Protein AF-A0A9C7ULP9-F1 (afdb_monomer)

Structure (mmCIF, N/CA/C/O backbone):
data_AF-A0A9C7ULP9-F1
#
_entry.id   AF-A0A9C7ULP9-F1
#
loop_
_atom_site.group_PDB
_atom_site.id
_atom_site.type_symbol
_atom_site.label_atom_id
_atom_site.label_alt_id
_atom_site.label_comp_id
_atom_site.label_asym_id
_atom_site.label_entity_id
_atom_site.label_seq_id
_atom_site.pdbx_PDB_ins_code
_atom_site.Cartn_x
_atom_site.Cartn_y
_atom_site.Cartn_z
_atom_site.occupancy
_atom_site.B_iso_or_equiv
_atom_site.auth_seq_id
_atom_site.auth_comp_id
_atom_site.auth_asym_id
_atom_site.auth_atom_id
_atom_site.pdbx_PDB_model_num
ATOM 1 N N . MET A 1 1 ? 10.256 -1.005 5.251 1.00 39.84 1 MET A N 1
ATOM 2 C CA . MET A 1 1 ? 11.175 -0.107 5.990 1.00 39.84 1 MET A CA 1
ATOM 3 C C . MET A 1 1 ? 10.651 0.086 7.408 1.00 39.84 1 MET A C 1
ATOM 5 O O . MET A 1 1 ? 9.670 0.788 7.594 1.00 39.84 1 MET A O 1
ATOM 9 N N . THR A 1 2 ? 11.246 -0.580 8.395 1.00 30.61 2 THR A N 1
ATOM 10 C CA . THR A 1 2 ? 10.875 -0.453 9.812 1.00 30.61 2 THR A CA 1
ATOM 11 C C . THR A 1 2 ? 11.780 0.570 10.491 1.00 30.61 2 THR A C 1
ATOM 13 O O . THR A 1 2 ? 12.899 0.259 10.884 1.00 30.61 2 THR A O 1
ATOM 16 N N . GLN A 1 3 ? 11.283 1.796 10.651 1.00 33.06 3 GLN A N 1
ATOM 17 C CA . GLN A 1 3 ? 11.663 2.616 11.799 1.00 33.06 3 GLN A CA 1
ATOM 18 C C . GLN A 1 3 ? 10.772 2.136 12.946 1.00 33.06 3 GLN A C 1
ATOM 20 O O . GLN A 1 3 ? 9.559 2.332 12.912 1.00 33.06 3 GLN A O 1
ATOM 25 N N . ARG A 1 4 ? 11.339 1.422 13.921 1.00 40.06 4 ARG A N 1
ATOM 26 C CA . ARG A 1 4 ? 10.605 1.008 15.124 1.00 40.06 4 ARG A CA 1
ATOM 27 C C . ARG A 1 4 ? 10.470 2.231 16.042 1.00 40.06 4 ARG A C 1
ATOM 29 O O . ARG A 1 4 ? 11.153 2.329 17.053 1.00 40.06 4 ARG A O 1
ATOM 36 N N . LYS A 1 5 ? 9.597 3.177 15.689 1.00 41.69 5 LYS A N 1
ATOM 37 C CA . LYS A 1 5 ? 8.922 3.982 16.712 1.00 41.69 5 LYS A CA 1
ATOM 38 C C . LYS A 1 5 ? 7.749 3.140 17.205 1.00 41.69 5 LYS A C 1
ATOM 40 O O . LYS A 1 5 ? 7.031 2.540 16.411 1.00 41.69 5 LYS A O 1
ATOM 45 N N . TYR A 1 6 ? 7.660 2.982 18.517 1.00 42.09 6 TYR A N 1
ATOM 46 C CA . TYR A 1 6 ? 6.596 2.260 19.205 1.00 42.09 6 TYR A CA 1
ATOM 47 C C . TYR A 1 6 ? 5.229 2.773 18.714 1.00 42.09 6 TYR A C 1
ATOM 49 O O . TYR A 1 6 ? 5.043 3.980 18.659 1.00 42.09 6 TYR A O 1
ATOM 57 N N . PHE A 1 7 ? 4.314 1.879 18.319 1.00 52.38 7 PHE A N 1
ATOM 58 C CA . PHE A 1 7 ? 2.943 2.215 17.905 1.00 52.38 7 PHE A CA 1
ATOM 59 C C . PHE A 1 7 ? 2.024 1.982 19.119 1.00 52.38 7 PHE A C 1
ATOM 61 O O . PHE A 1 7 ? 1.620 0.834 19.341 1.00 52.38 7 PHE A O 1
ATOM 68 N N . PRO A 1 8 ? 1.708 2.991 19.950 1.00 41.25 8 PRO A N 1
ATOM 69 C CA . PRO A 1 8 ? 0.822 2.791 21.088 1.00 41.25 8 PRO A CA 1
ATOM 70 C C . PRO A 1 8 ? -0.604 2.622 20.544 1.00 41.25 8 PRO A C 1
ATOM 72 O O . PRO A 1 8 ? -1.183 3.565 20.021 1.00 41.25 8 PRO A O 1
ATOM 75 N N . GLY A 1 9 ? -1.146 1.401 20.595 1.00 49.25 9 GLY A N 1
ATOM 76 C CA . GLY A 1 9 ? -2.515 1.089 20.151 1.00 49.25 9 GLY A CA 1
ATOM 77 C C . GLY A 1 9 ? -2.625 -0.046 19.128 1.00 49.25 9 GLY A C 1
ATOM 78 O O . GLY A 1 9 ? -3.671 -0.684 19.033 1.00 49.25 9 GLY A O 1
ATOM 79 N N . ALA A 1 10 ? -1.541 -0.389 18.426 1.00 51.56 10 ALA A N 1
ATOM 80 C CA . ALA A 1 10 ? -1.530 -1.562 17.555 1.00 51.56 10 ALA A CA 1
ATOM 81 C C . ALA A 1 10 ? -1.484 -2.839 18.413 1.00 51.56 10 ALA A C 1
ATOM 83 O O . ALA A 1 10 ? -0.463 -3.127 19.046 1.00 51.56 10 ALA A O 1
ATOM 84 N N . ARG A 1 11 ? -2.572 -3.625 18.452 1.00 51.94 11 ARG A N 1
ATOM 85 C CA . ARG A 1 11 ? -2.555 -4.961 19.083 1.00 51.94 11 ARG A CA 1
ATOM 86 C C . ARG A 1 11 ? -1.383 -5.770 18.509 1.00 51.94 11 ARG A C 1
ATOM 88 O O . ARG A 1 11 ? -1.159 -5.751 17.302 1.00 51.94 11 ARG A O 1
ATOM 95 N N . ARG A 1 12 ? -0.632 -6.483 19.364 1.00 49.19 12 ARG A N 1
ATOM 96 C CA . ARG A 1 12 ? 0.573 -7.270 18.994 1.00 49.19 12 ARG A CA 1
ATOM 97 C C . ARG A 1 12 ? 0.358 -8.220 17.803 1.00 49.19 12 ARG A C 1
ATOM 99 O O . ARG A 1 12 ? 1.307 -8.514 17.085 1.00 49.19 12 ARG A O 1
ATOM 106 N N . GLU A 1 13 ? -0.882 -8.638 17.583 1.00 48.69 13 GLU A N 1
ATOM 107 C CA . GLU A 1 13 ? -1.356 -9.505 16.497 1.00 48.69 13 GLU A CA 1
ATOM 108 C C . GLU A 1 13 ? -1.268 -8.854 15.100 1.00 48.69 13 GLU A C 1
ATOM 110 O O . GLU A 1 13 ? -1.199 -9.547 14.090 1.00 48.69 13 GLU A O 1
ATOM 115 N N . PHE A 1 14 ? -1.189 -7.520 15.018 1.00 51.31 14 PHE A N 1
ATOM 116 C CA . PHE A 1 14 ? -1.169 -6.763 13.761 1.00 51.31 14 PHE A CA 1
ATOM 117 C C . PHE A 1 14 ? 0.015 -7.119 12.843 1.00 51.31 14 PHE A C 1
ATOM 119 O O . PHE A 1 14 ? -0.134 -7.180 11.622 1.00 51.31 14 PHE A O 1
ATOM 126 N N . TRP A 1 15 ? 1.181 -7.429 13.418 1.00 50.81 15 TRP A N 1
ATOM 127 C CA . TRP A 1 15 ? 2.384 -7.776 12.651 1.00 50.81 15 TRP A CA 1
ATOM 128 C C . TRP A 1 15 ? 2.279 -9.112 11.909 1.00 50.81 15 TRP A C 1
ATOM 130 O O . TRP A 1 15 ? 3.093 -9.367 11.029 1.00 50.81 15 TRP A O 1
ATOM 140 N N . GLN A 1 16 ? 1.290 -9.953 12.227 1.00 52.12 16 GLN A N 1
ATOM 141 C CA . GLN A 1 16 ? 1.095 -11.242 11.556 1.00 52.12 16 GLN A CA 1
ATOM 142 C C . GLN A 1 16 ? 0.440 -11.100 10.173 1.00 52.12 16 GLN A C 1
ATOM 144 O O . GLN A 1 16 ? 0.569 -11.999 9.346 1.00 52.12 16 GLN A O 1
ATOM 149 N N . PHE A 1 17 ? -0.224 -9.971 9.898 1.00 49.72 17 PHE A N 1
ATOM 150 C CA . PHE A 1 17 ? -0.858 -9.696 8.601 1.00 49.72 17 PHE A CA 1
ATOM 151 C C . PHE A 1 17 ? 0.061 -8.956 7.624 1.00 49.72 17 PHE A C 1
ATOM 153 O O . PHE A 1 17 ? -0.179 -8.950 6.415 1.00 49.72 17 PHE A O 1
ATOM 160 N N . VAL A 1 18 ? 1.122 -8.330 8.135 1.00 55.75 18 VAL A N 1
ATOM 161 C CA . 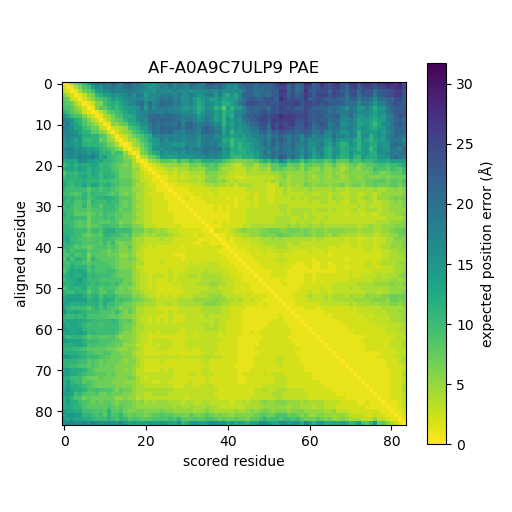VAL A 1 18 ? 2.114 -7.639 7.314 1.00 55.75 18 VAL A CA 1
ATOM 162 C C . VAL A 1 18 ? 3.112 -8.692 6.835 1.00 55.75 18 VAL A C 1
ATOM 164 O O . VAL A 1 18 ? 3.860 -9.243 7.633 1.00 55.75 18 VAL A O 1
ATOM 167 N N . GLY A 1 19 ? 3.059 -9.025 5.543 1.00 63.72 19 GLY A N 1
ATOM 168 C CA . GLY A 1 19 ? 3.886 -10.069 4.931 1.00 63.72 19 GLY A CA 1
ATOM 169 C C . GLY A 1 19 ? 5.385 -9.734 4.865 1.00 63.72 19 GLY A C 1
ATOM 170 O O . GLY A 1 19 ? 5.987 -9.209 5.795 1.00 63.72 19 GLY A O 1
ATOM 171 N N . VAL A 1 20 ? 6.027 -10.057 3.742 1.00 68.44 20 VAL A N 1
ATOM 172 C CA . VAL A 1 20 ? 7.472 -9.834 3.563 1.00 68.44 20 VAL A CA 1
ATOM 173 C C . VAL A 1 20 ? 7.810 -8.339 3.623 1.00 68.44 20 VAL A C 1
ATOM 175 O O . VAL A 1 20 ? 7.210 -7.522 2.924 1.00 68.44 20 VAL A O 1
ATOM 178 N N . PHE A 1 21 ? 8.809 -7.984 4.433 1.00 79.50 21 PHE A N 1
ATOM 179 C CA . PHE A 1 21 ? 9.315 -6.618 4.534 1.00 79.50 21 PHE A CA 1
ATOM 180 C C . PHE A 1 21 ? 10.427 -6.368 3.523 1.00 79.50 21 PHE A C 1
ATOM 182 O O . PHE A 1 21 ? 11.431 -7.075 3.492 1.00 79.50 21 PHE A O 1
ATOM 189 N N . PHE A 1 22 ? 10.283 -5.284 2.763 1.00 80.38 22 PHE A N 1
ATOM 190 C CA . PHE A 1 22 ? 11.316 -4.800 1.857 1.00 80.38 22 PHE A CA 1
ATOM 191 C C . PHE A 1 22 ? 11.906 -3.474 2.348 1.00 80.38 22 PHE A C 1
ATOM 193 O O . PHE A 1 22 ? 11.248 -2.647 3.005 1.00 80.38 22 PHE A O 1
ATOM 200 N N . TYR A 1 23 ? 13.179 -3.274 2.022 1.00 85.69 23 TYR A N 1
ATOM 201 C CA . TYR A 1 23 ? 13.861 -1.993 2.127 1.00 85.69 23 TYR A CA 1
ATOM 202 C C . TYR A 1 23 ? 13.919 -1.357 0.737 1.00 85.69 23 TYR A C 1
ATOM 204 O O . TYR A 1 23 ? 14.256 -2.025 -0.237 1.00 85.69 23 TYR A O 1
ATOM 212 N N . THR A 1 24 ? 13.585 -0.071 0.646 1.00 84.88 24 THR A N 1
ATOM 213 C CA . THR A 1 24 ? 13.700 0.710 -0.590 1.00 84.88 24 THR A CA 1
ATOM 214 C C . THR A 1 24 ? 14.714 1.825 -0.392 1.00 84.88 24 THR A C 1
ATOM 216 O O . THR A 1 24 ? 14.823 2.383 0.698 1.00 84.88 24 THR A O 1
ATOM 219 N N . ARG A 1 25 ? 15.449 2.146 -1.460 1.00 89.44 25 ARG A N 1
ATOM 220 C CA . ARG A 1 25 ? 16.364 3.296 -1.511 1.00 89.44 25 ARG A CA 1
ATOM 221 C C . ARG A 1 25 ? 15.651 4.603 -1.886 1.00 89.44 25 ARG A C 1
ATOM 223 O O . ARG A 1 25 ? 16.284 5.651 -1.890 1.00 89.44 25 ARG A O 1
ATOM 230 N N . GLY A 1 26 ? 14.360 4.543 -2.220 1.00 87.38 26 GLY A N 1
ATOM 231 C CA . GLY A 1 26 ? 13.556 5.714 -2.565 1.00 87.38 26 GLY A CA 1
ATOM 232 C C . GLY A 1 26 ? 13.078 6.495 -1.340 1.00 87.38 26 GLY A C 1
ATOM 233 O O . GLY A 1 26 ? 12.893 5.935 -0.258 1.00 87.38 26 GLY A O 1
ATOM 234 N N . PHE A 1 27 ? 12.835 7.793 -1.526 1.00 91.69 27 PHE A N 1
ATOM 235 C CA . PHE 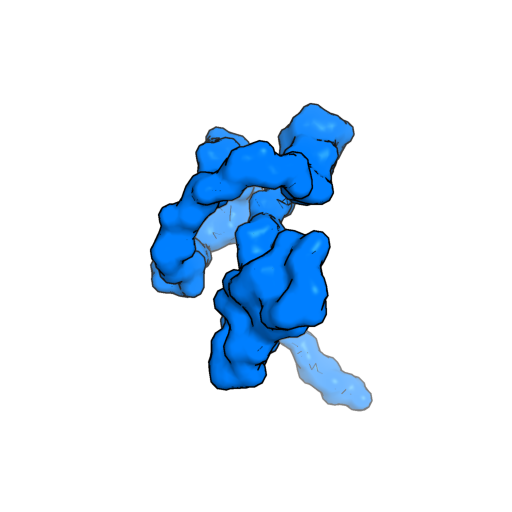A 1 27 ? 12.154 8.608 -0.525 1.00 91.69 27 PHE A CA 1
ATOM 236 C C . PHE A 1 27 ? 10.687 8.183 -0.415 1.00 91.69 27 PHE A C 1
ATOM 238 O O . PHE A 1 27 ? 9.989 8.064 -1.418 1.00 91.69 27 PHE A O 1
ATOM 245 N N . LEU A 1 28 ? 10.215 7.975 0.813 1.00 91.81 28 LEU A N 1
ATOM 246 C CA . LEU A 1 28 ? 8.826 7.632 1.097 1.00 91.81 28 LEU A CA 1
ATOM 247 C C . LEU A 1 28 ? 8.162 8.775 1.857 1.00 91.81 28 LEU A C 1
ATOM 249 O O . LEU A 1 28 ? 8.686 9.210 2.882 1.00 91.81 28 LEU A O 1
ATOM 253 N N . GLY A 1 29 ? 6.971 9.193 1.419 1.00 91.75 29 GLY A N 1
ATOM 254 C CA . GLY A 1 29 ? 6.192 10.239 2.097 1.00 91.75 29 GLY A CA 1
ATOM 255 C C . GLY A 1 29 ? 5.923 9.932 3.576 1.00 91.75 29 GLY A C 1
ATOM 256 O O . GLY A 1 29 ? 5.983 10.831 4.408 1.00 91.75 29 GLY A O 1
ATOM 257 N N . GLY A 1 30 ? 5.773 8.647 3.933 1.00 90.50 30 GLY A N 1
ATOM 258 C CA . GLY A 1 30 ? 5.631 8.186 5.322 1.00 90.50 30 GLY A CA 1
ATOM 259 C C . GLY A 1 30 ? 6.757 8.639 6.263 1.00 90.50 30 GLY A C 1
ATOM 260 O O . GLY A 1 30 ? 6.538 8.775 7.462 1.00 90.50 30 GLY A O 1
ATOM 261 N N . ARG A 1 31 ? 7.958 8.929 5.737 1.00 92.00 31 ARG A N 1
ATOM 262 C CA . ARG A 1 31 ? 9.070 9.474 6.530 1.00 92.00 31 ARG A CA 1
ATOM 263 C C . ARG A 1 31 ? 8.726 10.836 7.135 1.00 92.00 31 ARG A C 1
ATOM 265 O O . ARG A 1 31 ? 9.167 11.106 8.245 1.00 92.00 31 ARG A O 1
ATOM 272 N N . VAL A 1 32 ? 8.000 11.689 6.410 1.00 94.50 32 VAL A N 1
ATOM 273 C CA . VAL A 1 32 ? 7.675 13.050 6.867 1.00 94.50 32 VAL A CA 1
ATOM 274 C C . VAL A 1 32 ? 6.815 12.977 8.121 1.00 94.50 32 VAL A C 1
ATOM 276 O O . VAL A 1 32 ? 7.186 13.545 9.140 1.00 94.50 32 VAL A O 1
ATOM 279 N N . PHE A 1 33 ? 5.744 12.188 8.066 1.00 90.88 33 PHE A N 1
ATOM 280 C CA . PHE A 1 33 ? 4.853 11.964 9.198 1.00 90.88 33 PHE A CA 1
ATOM 281 C C . PHE A 1 33 ? 5.585 11.359 10.392 1.00 90.88 33 PHE A C 1
ATOM 283 O O . PHE A 1 33 ? 5.458 11.871 11.478 1.00 90.88 33 PHE A O 1
ATOM 290 N N . VAL A 1 34 ? 6.437 10.346 10.217 1.00 89.94 34 VAL A N 1
ATOM 291 C CA . VAL A 1 34 ? 7.115 9.711 11.370 1.00 89.94 34 VAL A CA 1
ATOM 292 C C . VAL A 1 34 ? 8.158 10.621 12.046 1.00 89.94 34 VAL A C 1
ATOM 294 O O . VAL A 1 34 ? 8.463 10.455 13.236 1.00 89.94 34 VAL A O 1
ATOM 297 N N . LEU A 1 35 ? 8.781 11.525 11.283 1.00 92.12 35 LEU A N 1
ATOM 298 C CA . LEU A 1 35 ? 9.853 12.392 11.783 1.00 92.12 35 LEU A CA 1
ATOM 299 C C . LEU A 1 35 ? 9.351 13.723 12.330 1.00 92.12 35 LEU A C 1
ATOM 301 O O . LEU A 1 35 ? 9.932 14.217 13.293 1.00 92.12 35 LEU A O 1
ATOM 305 N N . TYR A 1 36 ? 8.337 14.300 11.692 1.00 94.88 36 TYR A N 1
ATOM 306 C CA . TYR A 1 36 ? 7.868 15.656 11.976 1.00 94.88 36 TYR A CA 1
ATOM 307 C C . TYR A 1 36 ? 6.456 15.696 12.556 1.00 94.88 36 TYR A C 1
ATOM 309 O O . TYR A 1 36 ? 6.006 16.762 12.959 1.00 94.88 36 TYR A O 1
ATOM 317 N N . ASP A 1 37 ? 5.787 14.551 12.619 1.00 86.88 37 ASP A N 1
ATOM 318 C CA . ASP A 1 37 ? 4.512 14.362 13.290 1.00 86.88 37 ASP A CA 1
ATOM 319 C C . ASP A 1 37 ? 4.656 13.160 14.248 1.00 86.88 37 ASP A C 1
ATOM 321 O O . ASP A 1 37 ? 5.532 12.304 14.077 1.00 86.88 37 ASP A O 1
ATOM 325 N N . ASP A 1 38 ? 3.838 13.059 15.290 1.00 87.38 38 ASP A N 1
ATOM 326 C CA . ASP A 1 38 ? 3.812 11.841 16.124 1.00 87.38 38 ASP A CA 1
ATOM 327 C C . ASP A 1 38 ? 2.872 10.797 15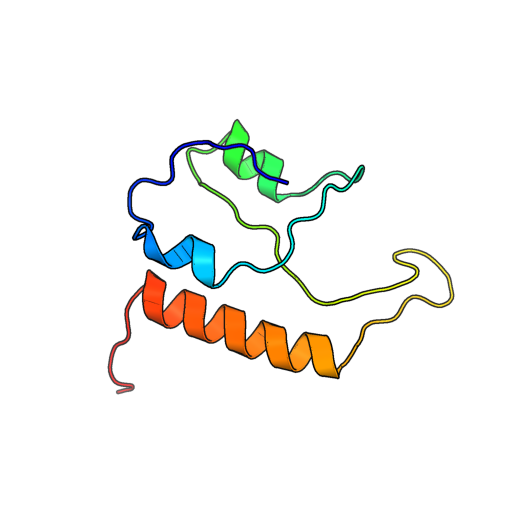.506 1.00 87.38 38 ASP A C 1
ATOM 329 O O . ASP A 1 38 ? 2.086 10.124 16.171 1.00 87.38 38 ASP A O 1
ATOM 333 N N . CYS A 1 39 ? 2.926 10.703 14.176 1.00 88.38 39 CYS A N 1
ATOM 334 C CA . CYS A 1 39 ? 2.012 9.924 13.367 1.00 88.38 39 CYS A CA 1
ATOM 335 C C . CYS A 1 39 ? 2.741 8.700 12.809 1.00 88.38 39 CYS A C 1
ATOM 337 O O . CYS A 1 39 ? 3.585 8.805 11.904 1.00 88.38 39 CYS A O 1
ATOM 339 N N . PRO A 1 40 ? 2.452 7.507 13.342 1.00 88.06 40 PRO A N 1
ATOM 340 C CA . PRO A 1 40 ? 3.139 6.322 12.898 1.00 88.06 40 PRO A CA 1
ATOM 341 C C . PRO A 1 40 ? 2.584 5.881 11.532 1.00 88.06 40 PRO A C 1
ATOM 343 O O . PRO A 1 40 ? 1.377 5.793 11.330 1.00 88.06 40 PRO A O 1
ATOM 346 N N . CYS A 1 41 ? 3.470 5.607 10.570 1.00 86.75 41 CYS A N 1
ATOM 347 C CA . CYS A 1 41 ? 3.078 5.365 9.177 1.00 86.75 41 CYS A CA 1
ATOM 348 C C . CYS A 1 41 ? 3.451 3.974 8.665 1.00 86.75 41 CYS A C 1
ATOM 350 O O . CYS A 1 41 ? 4.551 3.471 8.907 1.00 86.75 41 CYS A O 1
ATOM 352 N N . LEU A 1 42 ? 2.555 3.408 7.854 1.00 88.62 42 LEU A N 1
ATOM 353 C CA . LEU A 1 42 ? 2.770 2.191 7.080 1.00 88.62 42 LEU A CA 1
ATOM 354 C C . LEU A 1 42 ? 2.757 2.529 5.586 1.00 88.62 42 LEU A C 1
ATOM 356 O O . LEU A 1 42 ? 1.785 3.072 5.073 1.00 88.62 42 LEU A O 1
ATOM 360 N N . VAL A 1 43 ? 3.827 2.169 4.877 1.00 91.06 43 VAL A N 1
ATOM 361 C CA . VAL A 1 43 ? 3.881 2.246 3.411 1.00 91.06 43 VAL A CA 1
ATOM 362 C C . VAL A 1 43 ? 3.753 0.830 2.862 1.00 91.06 43 VAL A C 1
ATOM 364 O O . VAL A 1 43 ? 4.681 0.030 2.988 1.00 91.06 43 VAL A O 1
ATOM 367 N N . TYR A 1 44 ? 2.588 0.518 2.297 1.00 92.06 44 TYR A N 1
ATOM 368 C CA . TYR A 1 44 ? 2.216 -0.814 1.822 1.00 92.06 44 TYR A CA 1
ATOM 369 C C . TYR A 1 44 ? 1.385 -0.703 0.539 1.00 92.06 44 TYR A C 1
ATOM 371 O O . TYR A 1 44 ? 0.501 0.146 0.451 1.00 92.06 44 TYR A O 1
ATOM 379 N N . GLY A 1 45 ? 1.678 -1.534 -0.463 1.00 92.12 45 GLY A N 1
ATOM 380 C CA . GLY A 1 45 ? 1.073 -1.418 -1.790 1.00 92.12 45 GLY A CA 1
ATOM 381 C C . GLY A 1 45 ? 1.376 -2.608 -2.708 1.00 92.12 45 GLY A C 1
ATOM 382 O O . GLY A 1 45 ? 2.106 -3.519 -2.309 1.00 92.12 45 GLY A O 1
ATOM 383 N N . PRO A 1 46 ? 0.778 -2.632 -3.915 1.00 94.88 46 PRO A N 1
ATOM 384 C CA . PRO A 1 46 ? 0.845 -3.757 -4.850 1.00 94.88 46 PRO A CA 1
ATOM 385 C C . PRO A 1 46 ? 2.228 -3.975 -5.443 1.00 94.88 46 PRO A C 1
ATOM 387 O O . PRO A 1 46 ? 3.092 -3.102 -5.435 1.00 94.88 46 PRO A O 1
ATOM 390 N N . VAL A 1 47 ? 2.415 -5.175 -5.994 1.00 94.56 47 VAL A N 1
ATOM 391 C CA . VAL A 1 47 ? 3.592 -5.486 -6.799 1.00 94.56 47 VAL A CA 1
ATOM 392 C C . VAL A 1 47 ? 3.518 -4.693 -8.103 1.00 94.56 47 VAL A C 1
ATOM 394 O O . VAL A 1 47 ? 2.718 -5.015 -8.988 1.00 94.56 47 VAL A O 1
ATOM 397 N N . SER A 1 48 ? 4.390 -3.697 -8.210 1.00 94.81 48 SER A N 1
ATOM 398 C CA . SER A 1 48 ? 4.631 -2.903 -9.415 1.00 94.81 48 SER A CA 1
ATOM 399 C C . SER A 1 48 ? 6.017 -3.201 -9.988 1.00 94.81 48 SER A C 1
ATOM 401 O O . SER A 1 48 ? 6.913 -3.660 -9.275 1.00 94.81 48 SER A O 1
ATOM 403 N N . LYS A 1 49 ? 6.189 -2.959 -11.287 1.00 96.62 49 LYS A N 1
ATOM 404 C CA . LYS A 1 49 ? 7.460 -3.099 -12.005 1.00 96.62 49 LYS A CA 1
ATOM 405 C C . LYS A 1 49 ? 7.713 -1.861 -12.846 1.00 96.62 49 LYS A C 1
ATOM 407 O O . LYS A 1 49 ? 6.763 -1.240 -13.314 1.00 96.62 49 LYS A O 1
ATOM 412 N N . ASP A 1 50 ? 8.994 -1.560 -13.033 1.00 96.44 50 ASP A N 1
ATOM 413 C CA . ASP A 1 50 ? 9.458 -0.523 -13.956 1.00 96.44 50 ASP A CA 1
ATOM 414 C C . ASP A 1 50 ? 8.847 0.858 -13.650 1.00 96.44 50 ASP A C 1
ATOM 416 O O . ASP A 1 50 ? 8.493 1.615 -14.543 1.00 96.44 50 ASP A O 1
ATOM 420 N N . ILE A 1 51 ? 8.715 1.169 -12.353 1.00 94.31 51 ILE A N 1
ATOM 421 C CA . ILE A 1 51 ? 8.183 2.442 -11.847 1.00 94.31 51 ILE A CA 1
ATOM 422 C C . ILE A 1 51 ? 9.035 3.591 -12.409 1.00 94.31 51 ILE A C 1
ATOM 424 O O . ILE A 1 51 ? 10.255 3.586 -12.222 1.00 94.31 51 ILE A O 1
ATOM 428 N N . HIS A 1 52 ? 8.389 4.565 -13.058 1.00 95.31 52 HIS A N 1
ATOM 429 C CA . HIS A 1 52 ? 9.002 5.684 -13.792 1.00 95.31 52 HIS A CA 1
ATOM 430 C C . HIS A 1 52 ? 9.734 5.311 -15.098 1.00 95.31 52 HIS A C 1
ATOM 432 O O . HIS A 1 52 ? 10.520 6.114 -15.606 1.00 95.31 52 HIS A O 1
ATOM 438 N N . ALA A 1 53 ? 9.511 4.121 -15.655 1.00 97.50 53 ALA A N 1
ATOM 439 C CA . ALA A 1 53 ? 10.028 3.732 -16.967 1.00 97.50 53 ALA A CA 1
ATOM 440 C C . ALA A 1 53 ? 8.890 3.560 -17.987 1.00 97.50 53 ALA A C 1
ATOM 442 O O . ALA A 1 53 ? 7.714 3.631 -17.644 1.00 97.50 53 ALA A O 1
ATOM 443 N N . PHE A 1 54 ? 9.241 3.346 -19.260 1.00 97.75 54 PHE A N 1
ATOM 444 C CA . PHE A 1 54 ? 8.266 3.260 -20.355 1.00 97.75 54 PHE A CA 1
ATOM 445 C C . PHE A 1 54 ? 7.232 2.136 -20.155 1.00 97.75 54 PHE A C 1
ATOM 447 O O . PHE A 1 54 ? 6.042 2.361 -20.340 1.00 97.75 54 PHE A O 1
ATOM 454 N N . ASP A 1 55 ? 7.675 0.956 -19.712 1.00 97.94 55 ASP A N 1
ATOM 455 C CA . ASP A 1 55 ? 6.819 -0.222 -19.507 1.00 97.94 55 ASP A CA 1
ATOM 456 C C . ASP A 1 55 ? 6.281 -0.345 -18.066 1.00 97.94 55 ASP A C 1
ATOM 458 O O . ASP A 1 55 ? 6.091 -1.459 -17.556 1.00 97.94 55 ASP A O 1
ATOM 462 N N . GLU A 1 56 ? 6.062 0.781 -17.377 1.00 97.94 56 GLU A N 1
ATOM 463 C CA . GLU A 1 56 ? 5.516 0.793 -16.016 1.00 97.94 56 GLU A CA 1
ATOM 464 C C . GLU A 1 56 ? 4.207 -0.009 -15.935 1.00 97.94 56 GLU A C 1
ATOM 466 O O . GLU A 1 56 ? 3.267 0.189 -16.708 1.00 97.94 56 GLU A O 1
ATOM 471 N N . ARG A 1 57 ? 4.136 -0.946 -14.982 1.00 98.06 57 ARG A N 1
ATOM 472 C CA . ARG A 1 57 ? 2.965 -1.820 -14.828 1.00 98.06 57 ARG A CA 1
ATOM 473 C C . ARG A 1 57 ? 2.784 -2.341 -13.414 1.00 98.06 57 ARG A C 1
ATOM 475 O O . ARG A 1 57 ? 3.714 -2.394 -12.608 1.00 98.06 57 ARG A O 1
ATOM 482 N N . VAL A 1 58 ? 1.576 -2.826 -13.143 1.00 97.94 58 VAL A N 1
ATOM 483 C CA . VAL A 1 58 ? 1.168 -3.375 -11.847 1.00 97.94 58 VAL A CA 1
ATOM 484 C C . VAL A 1 58 ? 0.469 -4.725 -12.006 1.00 97.94 58 VAL A C 1
ATOM 486 O O . VAL A 1 58 ? -0.197 -4.995 -13.005 1.00 97.94 58 VAL A O 1
ATOM 489 N N . SER A 1 59 ? 0.607 -5.599 -11.009 1.00 98.00 59 SER A N 1
ATOM 490 C CA . SER A 1 59 ? -0.128 -6.866 -10.959 1.00 98.00 59 SER A CA 1
ATOM 491 C C . SER A 1 59 ? -1.565 -6.664 -10.461 1.00 98.00 59 SER A C 1
ATOM 493 O O . SER A 1 59 ? -1.774 -6.402 -9.277 1.00 98.00 59 SER A O 1
ATOM 495 N N . LEU A 1 60 ? -2.565 -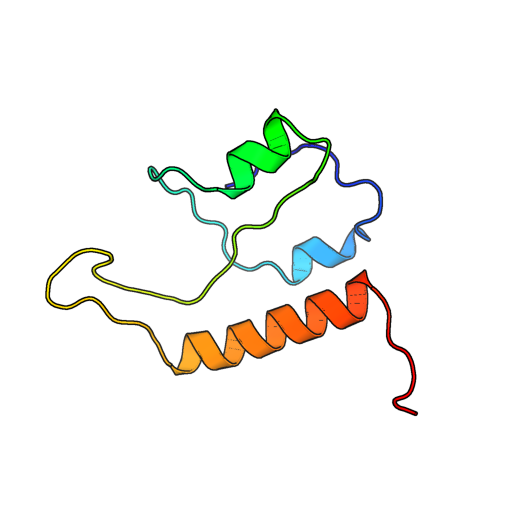6.885 -11.322 1.00 98.25 60 LEU A N 1
ATOM 496 C CA . LEU A 1 60 ? -3.989 -6.782 -10.952 1.00 98.25 60 LEU A CA 1
ATOM 497 C C . LEU A 1 60 ? -4.386 -7.742 -9.821 1.00 98.25 60 LEU A C 1
ATOM 499 O O . LEU A 1 60 ? -5.074 -7.350 -8.880 1.00 98.25 60 LEU A O 1
ATOM 503 N N . ALA A 1 61 ? -3.878 -8.976 -9.849 1.00 97.75 61 ALA A N 1
ATOM 504 C CA . ALA A 1 61 ? -4.101 -9.930 -8.766 1.00 97.75 61 ALA A CA 1
ATOM 505 C C . ALA A 1 61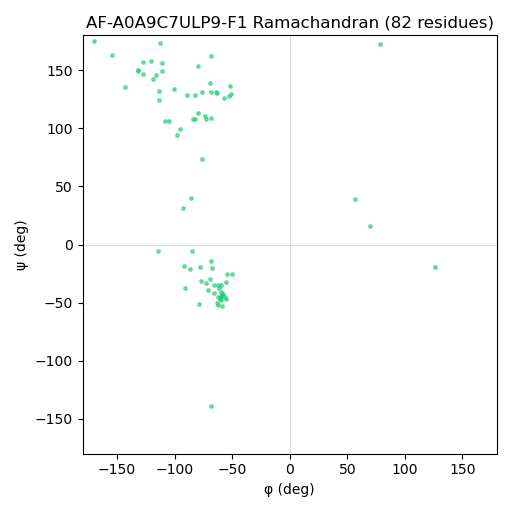 ? -3.504 -9.436 -7.432 1.00 97.75 61 ALA A C 1
ATOM 507 O O . ALA A 1 61 ? -4.067 -9.682 -6.366 1.00 97.75 61 ALA A O 1
ATOM 508 N N . SER A 1 62 ? -2.368 -8.725 -7.470 1.00 95.06 62 SER A N 1
ATOM 509 C CA . SER A 1 62 ? -1.795 -8.104 -6.272 1.00 95.06 62 SER A CA 1
ATOM 510 C C . SER A 1 62 ? -2.620 -6.920 -5.781 1.00 95.06 62 SER A C 1
ATOM 512 O O . SER A 1 62 ? -2.753 -6.767 -4.570 1.00 95.06 62 SER A O 1
ATOM 514 N N . VAL A 1 63 ? -3.156 -6.100 -6.689 1.00 97.44 63 VAL A N 1
ATOM 515 C CA . VAL A 1 63 ? -4.043 -4.981 -6.340 1.00 97.44 63 VAL A CA 1
ATOM 516 C C . VAL A 1 63 ? -5.261 -5.509 -5.593 1.00 97.44 63 VAL A C 1
ATOM 518 O O . VAL A 1 63 ? -5.488 -5.099 -4.460 1.00 97.44 63 VAL A O 1
ATOM 521 N N . GLN A 1 64 ? -5.965 -6.496 -6.157 1.00 97.50 64 GLN A N 1
ATOM 522 C CA . GLN A 1 64 ? -7.165 -7.071 -5.542 1.00 97.50 64 GLN A CA 1
ATOM 523 C C . GLN A 1 64 ? -6.902 -7.603 -4.124 1.00 97.50 64 GLN A C 1
ATOM 525 O O . GLN A 1 64 ? -7.670 -7.322 -3.203 1.00 97.50 64 GLN A O 1
ATOM 530 N N . ARG A 1 65 ? -5.795 -8.334 -3.924 1.00 94.50 65 ARG A N 1
ATOM 531 C CA . ARG A 1 65 ? -5.421 -8.838 -2.593 1.00 94.50 65 ARG A CA 1
ATOM 532 C C . ARG A 1 65 ? -5.163 -7.707 -1.602 1.00 94.50 65 ARG A C 1
ATOM 534 O O . ARG A 1 65 ? -5.646 -7.766 -0.477 1.00 94.50 65 ARG A O 1
ATOM 541 N N . ILE A 1 66 ? -4.423 -6.681 -2.013 1.00 93.38 6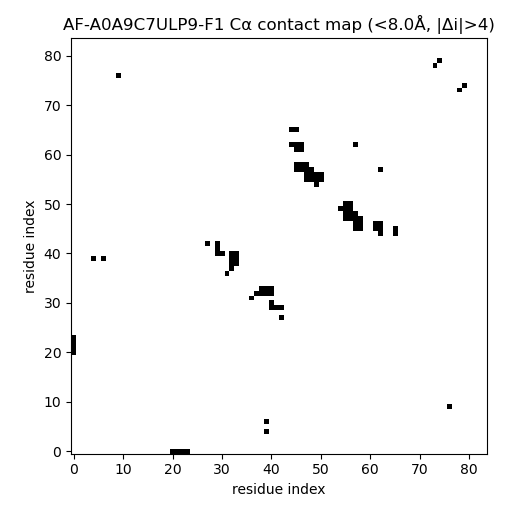6 ILE A N 1
ATOM 542 C CA . ILE A 1 66 ? -4.031 -5.590 -1.115 1.00 93.38 66 ILE A CA 1
ATOM 543 C C . ILE A 1 66 ? -5.197 -4.676 -0.780 1.00 93.38 66 ILE A C 1
ATOM 545 O O . ILE A 1 66 ? -5.283 -4.225 0.357 1.00 93.38 66 ILE A O 1
ATOM 549 N N . THR A 1 67 ? -6.134 -4.471 -1.704 1.00 96.81 67 THR A N 1
ATOM 550 C CA . THR A 1 67 ? -7.403 -3.810 -1.393 1.00 96.81 67 THR A CA 1
ATOM 551 C C . THR A 1 67 ? -8.121 -4.527 -0.248 1.00 96.81 67 THR A C 1
ATOM 553 O O . THR A 1 67 ? -8.522 -3.879 0.715 1.00 96.81 67 THR A O 1
ATOM 556 N N . GLY A 1 68 ? -8.211 -5.861 -0.300 1.00 95.69 68 GLY A N 1
ATOM 557 C CA . GLY A 1 68 ? -8.773 -6.661 0.792 1.00 95.69 68 GLY A CA 1
ATOM 558 C C . GLY A 1 68 ? -7.998 -6.506 2.103 1.00 95.69 68 GLY A C 1
ATOM 559 O O . GLY A 1 68 ? -8.600 -6.267 3.147 1.00 95.69 68 GLY A O 1
ATOM 560 N N . THR A 1 69 ? -6.663 -6.564 2.056 1.00 92.38 69 THR A N 1
ATOM 561 C CA . THR A 1 69 ? -5.813 -6.358 3.240 1.00 92.38 69 THR A CA 1
ATOM 562 C C . THR A 1 69 ? -6.019 -4.978 3.865 1.00 92.38 69 THR A C 1
ATOM 564 O O . THR A 1 69 ? -6.139 -4.882 5.083 1.00 92.38 69 THR A O 1
ATOM 567 N N . ILE A 1 70 ? -6.089 -3.913 3.060 1.00 93.38 70 ILE A N 1
ATOM 568 C CA . ILE A 1 70 ? -6.322 -2.546 3.546 1.00 93.38 70 ILE A CA 1
ATOM 569 C C . ILE A 1 70 ? -7.726 -2.426 4.151 1.00 93.38 70 ILE A C 1
ATOM 571 O O . ILE A 1 70 ? -7.869 -1.850 5.225 1.00 93.38 70 ILE A O 1
ATOM 575 N N . ALA A 1 71 ? -8.748 -3.013 3.522 1.00 96.19 71 ALA A N 1
ATOM 576 C CA . ALA A 1 71 ? -10.106 -3.021 4.065 1.00 96.19 71 ALA A CA 1
ATOM 577 C C . ALA A 1 71 ? -10.171 -3.727 5.431 1.00 96.19 71 ALA A C 1
ATOM 579 O O . ALA A 1 71 ? -10.716 -3.179 6.389 1.00 96.19 71 ALA A O 1
ATOM 580 N N . LEU A 1 72 ? -9.552 -4.906 5.549 1.00 94.25 72 LEU A N 1
ATOM 581 C CA . LEU A 1 72 ? -9.458 -5.643 6.812 1.00 94.25 72 LEU A CA 1
ATOM 582 C C . LEU A 1 72 ? -8.619 -4.902 7.857 1.00 94.25 72 LEU A C 1
ATOM 584 O O . LEU A 1 72 ? -8.930 -4.966 9.046 1.00 94.25 72 LEU A O 1
ATOM 588 N N . PHE A 1 73 ? -7.568 -4.195 7.437 1.00 88.44 73 PHE A N 1
ATOM 589 C CA . PHE A 1 73 ? -6.779 -3.354 8.329 1.00 88.44 73 PHE A CA 1
ATOM 590 C C . PHE A 1 73 ? -7.631 -2.235 8.922 1.00 88.44 73 PHE A C 1
ATOM 592 O O . PHE A 1 73 ? -7.689 -2.113 10.140 1.00 88.44 73 PHE A O 1
ATOM 599 N N . ILE A 1 74 ? -8.329 -1.471 8.078 1.00 92.38 74 ILE A N 1
ATOM 600 C CA . ILE A 1 74 ? -9.193 -0.368 8.512 1.00 92.38 74 ILE A CA 1
ATOM 601 C C . ILE A 1 74 ? -10.285 -0.892 9.449 1.00 92.38 74 ILE A C 1
ATOM 603 O O . ILE A 1 74 ? -10.457 -0.348 10.536 1.00 92.38 74 ILE A O 1
ATOM 607 N N . ALA A 1 75 ? -10.961 -1.985 9.079 1.00 93.94 75 ALA A N 1
ATOM 608 C CA . ALA A 1 75 ? -12.007 -2.597 9.897 1.00 93.94 75 ALA A CA 1
ATOM 609 C C . ALA A 1 75 ? -11.507 -3.012 11.291 1.00 93.94 75 ALA A C 1
ATOM 611 O O . ALA A 1 75 ? -12.184 -2.781 12.291 1.00 93.94 75 ALA A O 1
ATOM 612 N N . ASN A 1 76 ? -10.314 -3.609 11.372 1.00 90.50 76 ASN A N 1
ATOM 613 C CA . ASN A 1 76 ? -9.731 -4.038 12.644 1.00 90.50 76 ASN A CA 1
ATOM 614 C C . ASN A 1 76 ? -9.135 -2.885 13.460 1.00 90.50 76 ASN A C 1
ATOM 616 O O . ASN A 1 76 ? -9.106 -2.975 14.687 1.00 90.50 76 ASN A O 1
ATOM 620 N N . TRP A 1 77 ? -8.611 -1.854 12.794 1.00 86.88 77 TRP A N 1
ATOM 621 C CA . TRP A 1 77 ? -7.959 -0.713 13.434 1.00 86.88 77 TRP A CA 1
ATOM 622 C C . TRP A 1 77 ? -8.975 0.284 13.985 1.00 86.88 77 TRP A C 1
ATOM 624 O O . TRP A 1 77 ? -8.893 0.665 15.149 1.00 86.88 77 TRP A O 1
ATOM 634 N N . CYS A 1 78 ? -9.933 0.693 13.155 1.00 93.50 78 CYS A N 1
ATOM 635 C CA . CYS A 1 78 ? -10.931 1.697 13.509 1.00 93.50 78 CYS A CA 1
ATOM 636 C C . CYS A 1 78 ? -12.151 1.094 14.219 1.00 93.50 78 CYS A C 1
ATOM 638 O O . CYS A 1 78 ? -12.872 1.815 14.900 1.00 93.50 78 CYS A O 1
ATOM 640 N N . GLY A 1 79 ? -12.393 -0.211 14.060 1.00 92.00 79 GLY A N 1
ATOM 641 C CA . GLY A 1 79 ? -13.695 -0.804 14.353 1.00 92.00 79 GLY A CA 1
ATOM 642 C C . GLY A 1 79 ? -14.699 -0.543 13.226 1.00 92.00 79 GLY A C 1
ATOM 643 O O . GLY A 1 79 ? -14.414 0.174 12.266 1.00 92.00 79 GLY A O 1
ATOM 644 N N . LEU A 1 80 ? -15.874 -1.165 13.324 1.00 95.44 80 LEU A N 1
ATOM 645 C CA . LEU A 1 80 ? -16.952 -1.036 12.344 1.00 95.44 80 LEU A CA 1
ATOM 646 C C . LEU A 1 80 ? -18.259 -0.658 13.035 1.00 95.44 80 LEU A C 1
ATOM 648 O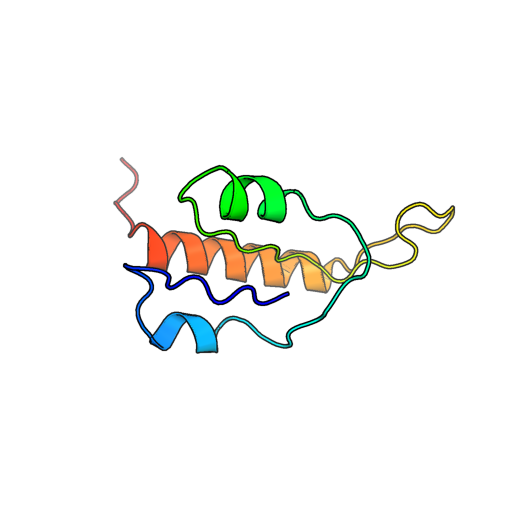 O . LEU A 1 80 ? -18.554 -1.135 14.131 1.00 95.44 80 LEU A O 1
ATOM 652 N N . GLU A 1 81 ? -19.071 0.124 12.335 1.00 96.38 81 GLU A N 1
ATOM 653 C CA . GLU A 1 81 ? -20.438 0.471 12.713 1.00 96.38 81 GLU A CA 1
ATOM 654 C C . GLU A 1 81 ? -21.402 0.004 11.617 1.00 96.38 81 GLU A C 1
ATOM 656 O O . GLU A 1 81 ? -21.005 -0.236 10.472 1.00 96.38 81 GLU A O 1
ATOM 661 N N . LYS A 1 82 ? -22.681 -0.174 11.962 1.00 95.44 82 LYS A N 1
ATOM 662 C CA . LYS A 1 82 ? -23.693 -0.534 10.964 1.00 95.44 82 LYS A CA 1
ATOM 663 C C . LYS A 1 82 ? -23.931 0.650 10.032 1.00 95.44 82 LYS A C 1
ATOM 665 O O . LYS A 1 82 ? -24.046 1.780 10.492 1.00 95.44 82 LYS A O 1
ATOM 670 N N . LEU A 1 83 ? -24.061 0.364 8.739 1.00 93.31 83 LEU A N 1
ATOM 671 C CA . LEU A 1 83 ? -24.551 1.347 7.778 1.00 93.31 83 LEU A CA 1
ATOM 672 C C . LEU A 1 83 ? -26.004 1.696 8.135 1.00 93.31 83 LEU A C 1
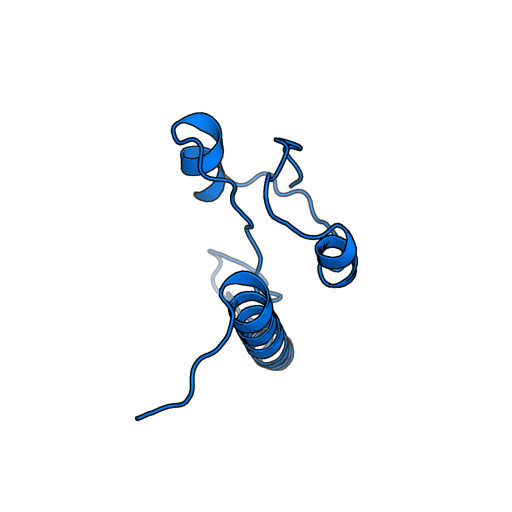ATOM 674 O O . LEU A 1 83 ? -26.803 0.791 8.391 1.00 93.31 83 LEU A O 1
ATOM 678 N N . SER A 1 84 ? -26.294 2.995 8.200 1.00 84.25 84 SER A N 1
ATOM 679 C CA . SER A 1 84 ? -27.620 3.568 8.459 1.00 84.25 84 SER A CA 1
ATOM 680 C C . SER A 1 84 ? -28.526 3.501 7.240 1.00 84.25 84 SER A C 1
ATOM 682 O O . SER A 1 84 ? -28.006 3.824 6.147 1.00 84.25 84 SER A O 1
#

Secondary structure (DSSP, 8-state):
-------TT--GGGGGT-------SS--THHHHHHHSS---------EESTTSTT-EE-HHHHHHHHHHHHHHHHHHH------

Sequence (84 aa):
MTQRKYFPGARREFWQFVGVFFYTRGFLGGRVFVLYDDCPCLVYGPVSKDIHAFDERVSLASVQRITGTIALFIANWCGLEKLS

Foldseek 3Di:
DDPPDDDVQPDPCNVVLVPDDDDDPDDDPQVCCVPVNVDHDDDDDFDWPPVPHPPTDTDPVRRVVVVVSVVVVCCVRVPDDDDD

pLDDT: mean 82.01, std 19.78, range [30.61, 98.25]

Solvent-accessible surface area (backbone atoms only — not comparable to full-atom values): 5697 Å² total; per-residue (Å²): 100,85,76,88,67,86,64,92,82,67,59,85,70,59,64,76,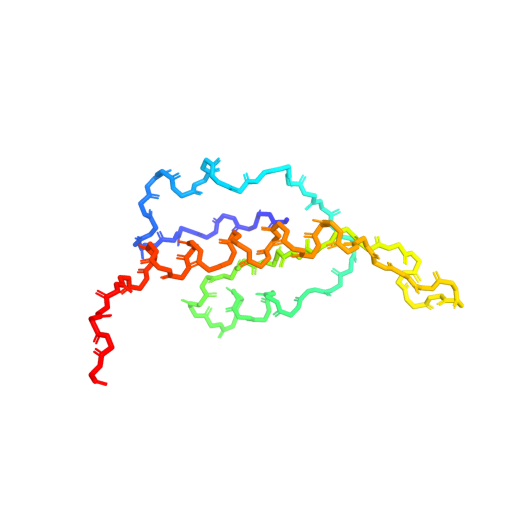75,57,73,90,82,58,81,73,96,66,92,55,75,53,55,53,37,52,73,78,37,99,42,87,66,86,91,84,80,56,60,65,44,53,82,96,46,95,78,49,46,68,43,65,73,40,41,58,53,47,54,51,52,51,53,53,47,48,42,70,71,74,51,82,78,82,86,128

Radius of gyration: 15.21 Å; Cα contacts (8 Å, |Δi|>4): 46; chains: 1; bounding box: 44×27×41 Å

Mean predicted aligned error: 7.25 Å